Protein 9BQR (pdb70)

Radius of gyration: 17.63 Å; Cα contacts (8 Å, |Δi|>4): 113; chains: 4; bounding box: 46×22×45 Å

Foldseek 3Di:
DVVVVVVVVVVVVVVVVVVVVVVVVVVVVVVVVVVVD/DVVVVVVVVVVVVVVVVVVVVVVVVVVVVVVVVVVVD/DVCCVCPVVVVVVVVVVVVVVVVVVVVVVVVVVVVVD/DVPVVCVVCVVVVVVVVVVVVVVVVVVVVVVVVVVVD

Structure (mmCIF, N/CA/C/O backbone):
data_9BQR
#
_entry.id   9BQR
#
_cell.length_a   34.553
_cell.length_b   45.309
_cell.length_c   40.524
_cell.angle_alpha   90.00
_cell.angle_beta   98.54
_cell.angle_gamma   90.00
#
_symmetry.space_group_name_H-M   'P 1 21 1'
#
loop_
_entity.id
_entity.type
_entity.pdbx_description
1 polymer 'K6E/E8K Double Mutant of Cu-4SCC'
2 non-polymer 'COPPER (II) ION'
3 water water
#
loop_
_atom_site.group_PDB
_atom_site.id
_atom_site.type_symbol
_atom_site.label_atom_id
_atom_site.label_alt_id
_atom_site.label_comp_id
_atom_site.label_asym_id
_atom_site.label_entity_id
_atom_site.label_seq_id
_atom_site.pdbx_PDB_ins_code
_atom_site.Cartn_x
_atom_site.Cartn_y
_atom_site.Cartn_z
_atom_site.occupancy
_atom_site.B_iso_or_equiv
_atom_site.auth_seq_id
_atom_site.auth_comp_id
_atom_site.auth_asym_id
_atom_site.auth_atom_id
_atom_site.pdbx_PDB_model_num
ATOM 4 N N . GLY A 1 2 ? 20.731 8.623 -1.405 1.00 65.07 1 GLY A N 1
ATOM 5 C CA . GLY A 1 2 ? 20.628 7.163 -1.270 1.00 61.91 1 GLY A CA 1
ATOM 6 C C . GLY A 1 2 ? 20.794 6.639 0.143 1.00 62.04 1 GLY A C 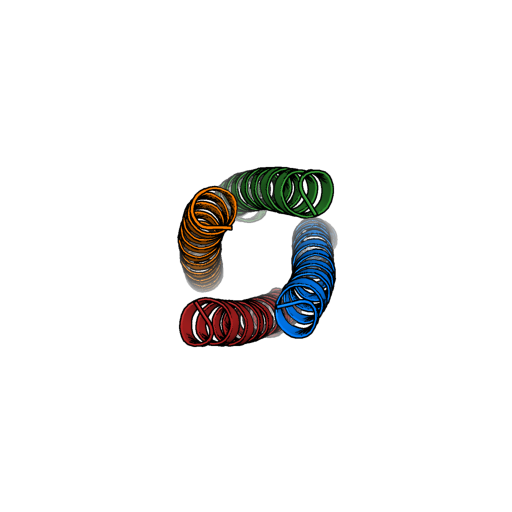1
ATOM 7 O O . GLY A 1 2 ? 19.776 6.424 0.798 1.00 63.36 1 GLY A O 1
ATOM 8 N N . LEU A 1 3 ? 22.022 6.493 0.630 1.00 59.66 2 LEU A N 1
ATOM 9 C CA . LEU A 1 3 ? 22.247 5.814 1.893 1.00 61.06 2 LEU A CA 1
ATOM 10 C C . LEU A 1 3 ? 21.633 6.625 3.039 1.00 56.12 2 LEU A C 1
ATOM 11 O O . LEU A 1 3 ? 20.784 6.102 3.761 1.00 47.47 2 LEU A O 1
ATOM 16 N N . ALA A 1 4 ? 22.035 7.895 3.202 1.00 52.46 3 ALA A N 1
ATOM 17 C CA . ALA A 1 4 ? 21.447 8.741 4.239 1.00 49.27 3 ALA A CA 1
ATOM 18 C C . ALA A 1 4 ? 19.948 8.952 4.005 1.00 42.77 3 ALA A C 1
ATOM 19 O O . ALA A 1 4 ? 19.217 9.219 4.949 1.00 41.87 3 ALA A O 1
ATOM 21 N N . ALA A 1 5 ? 19.491 8.847 2.755 1.00 35.85 4 ALA A N 1
ATOM 22 C CA . ALA A 1 5 ? 18.084 8.996 2.428 1.00 35.63 4 ALA A CA 1
ATOM 23 C C . ALA A 1 5 ? 17.236 7.789 2.847 1.00 37.05 4 ALA A C 1
ATOM 24 O O . ALA A 1 5 ? 16.077 7.945 3.253 1.00 36.88 4 ALA A O 1
ATOM 26 N N . ILE A 1 6 ? 17.792 6.589 2.663 1.00 36.86 5 ILE A N 1
ATOM 27 C CA . ILE A 1 6 ? 17.215 5.364 3.214 1.00 35.50 5 ILE A CA 1
ATOM 28 C C . ILE A 1 6 ? 17.150 5.468 4.730 1.00 34.05 5 ILE A C 1
ATOM 29 O O . ILE A 1 6 ? 16.129 5.110 5.326 1.00 32.24 5 ILE A O 1
ATOM 34 N N . GLU A 1 7 ? 18.248 5.925 5.335 1.00 31.09 6 GLU A N 1
ATOM 35 C CA . GLU A 1 7 ? 18.363 6.131 6.763 1.00 33.46 6 GLU A CA 1
ATOM 36 C C . GLU A 1 7 ? 17.281 7.134 7.176 1.00 34.29 6 GLU A C 1
ATOM 37 O O . GLU A 1 7 ? 16.698 6.958 8.231 1.00 34.45 6 GLU A O 1
ATOM 43 N N . GLN A 1 8 ? 16.967 8.131 6.318 1.00 31.28 7 GLN A N 1
ATOM 44 C CA . GLN A 1 8 ? 15.928 9.111 6.644 1.00 29.77 7 GLN A CA 1
ATOM 45 C C . GLN A 1 8 ? 14.565 8.420 6.797 1.00 26.85 7 GLN A C 1
ATOM 46 O O . GLN A 1 8 ? 13.824 8.701 7.769 1.00 25.12 7 GLN A O 1
ATOM 52 N N . LYS A 1 9 ? 14.161 7.623 5.788 1.00 25.23 8 LYS A N 1
ATOM 53 C CA . LYS A 1 9 ? 12.839 7.026 5.805 1.00 24.51 8 LYS A CA 1
ATOM 54 C C . LYS A 1 9 ? 12.821 6.001 6.930 1.00 21.18 8 LYS A C 1
ATOM 55 O O . LYS A 1 9 ? 11.814 5.890 7.649 1.00 23.07 8 LYS A O 1
ATOM 61 N N . HIS A 1 10 ? 13.917 5.262 7.131 1.00 23.72 9 HIS A N 1
ATOM 62 C CA . HIS A 1 10 ? 13.880 4.283 8.204 1.00 23.76 9 HIS A CA 1
ATOM 63 C C . HIS A 1 10 ? 13.810 4.958 9.578 1.00 25.53 9 HIS A C 1
ATOM 64 O O . HIS A 1 10 ? 13.110 4.489 10.459 1.00 24.26 9 HIS A O 1
ATOM 71 N N . ALA A 1 11 ? 14.479 6.096 9.756 1.00 24.10 10 ALA A N 1
ATOM 72 C CA . ALA A 1 11 ? 14.368 6.855 10.995 1.00 24.92 10 ALA A CA 1
ATOM 73 C C . ALA A 1 11 ? 12.944 7.375 11.204 1.00 24.13 10 ALA A C 1
ATOM 74 O O . ALA A 1 11 ? 12.431 7.353 12.342 1.00 23.99 10 ALA A O 1
ATOM 76 N N . ALA A 1 12 ? 12.306 7.854 10.123 1.00 22.68 11 ALA A N 1
ATOM 77 C CA . ALA A 1 12 ? 10.945 8.367 10.215 1.00 21.92 11 ALA A CA 1
ATOM 78 C C . ALA A 1 12 ? 9.966 7.262 10.634 1.00 21.15 11 ALA A C 1
ATOM 79 O O . ALA A 1 12 ? 9.060 7.458 11.452 1.00 21.10 11 ALA A O 1
ATOM 81 N N . ILE A 1 13 ? 10.155 6.087 10.011 1.00 20.25 12 ILE A N 1
ATOM 82 C CA . ILE A 1 13 ? 9.338 4.922 10.378 1.00 19.80 12 ILE A CA 1
ATOM 83 C C . ILE A 1 13 ? 9.576 4.588 11.850 1.00 20.00 12 ILE A C 1
ATOM 84 O O . ILE A 1 13 ? 8.624 4.342 12.591 1.00 20.26 12 ILE A O 1
ATOM 89 N N . LYS A 1 14 ? 10.848 4.475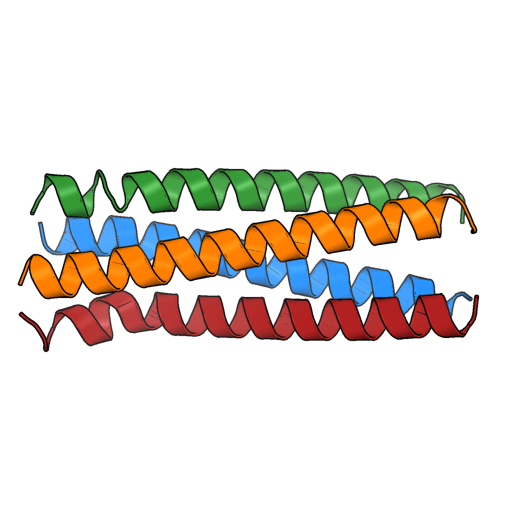 12.264 1.00 21.34 13 LYS A N 1
ATOM 90 C CA . LYS A 1 14 ? 11.143 4.080 13.633 1.00 23.01 13 LYS A CA 1
ATOM 91 C C . LYS A 1 14 ? 10.467 5.049 14.598 1.00 22.72 13 LYS A C 1
ATOM 92 O O . LYS A 1 14 ? 9.944 4.657 15.646 1.00 22.48 13 LYS A O 1
ATOM 98 N N . GLN A 1 15 ? 10.556 6.359 14.304 1.00 21.23 14 GLN A N 1
ATOM 99 C CA . GLN A 1 15 ? 9.962 7.366 15.172 1.00 24.82 14 GLN A CA 1
ATOM 100 C C . GLN A 1 15 ? 8.444 7.200 15.266 1.00 22.76 14 GLN A C 1
ATOM 101 O O . GLN A 1 15 ? 7.829 7.393 16.312 1.00 23.95 14 GLN A O 1
ATOM 107 N N . GLU A 1 16 ? 7.797 6.876 14.146 1.00 20.34 15 GLU A N 1
ATOM 108 C CA . GLU A 1 16 ? 6.357 6.738 14.198 1.00 21.51 15 GLU A CA 1
ATOM 109 C C . GLU A 1 16 ? 5.987 5.494 14.996 1.00 19.52 15 GLU A C 1
ATOM 110 O O . GLU A 1 16 ? 4.989 5.489 15.706 1.00 20.15 15 GLU A O 1
ATOM 116 N N . LEU A 1 17 ? 6.824 4.461 14.859 1.00 18.09 16 LEU A N 1
ATOM 117 C CA . LEU A 1 17 ? 6.594 3.208 15.593 1.00 19.36 16 LEU A CA 1
ATOM 118 C C . LEU A 1 17 ? 6.790 3.407 17.089 1.00 21.81 16 LEU A C 1
ATOM 119 O O . LEU A 1 17 ? 6.007 2.930 17.894 1.00 20.04 16 LEU A O 1
ATOM 124 N N . ALA A 1 18 ? 7.835 4.121 17.455 1.00 20.33 17 ALA A N 1
ATOM 125 C CA . ALA A 1 18 ? 8.063 4.446 18.856 1.00 22.13 17 ALA A CA 1
ATOM 126 C C . ALA A 1 18 ? 6.915 5.279 19.447 1.00 20.31 17 ALA A C 1
ATOM 127 O O . ALA A 1 18 ? 6.476 5.032 20.587 1.00 21.77 17 ALA A O 1
ATOM 129 N N . ALA A 1 19 ? 6.329 6.213 18.660 1.00 18.94 18 ALA A N 1
ATOM 130 C CA . ALA A 1 19 ? 5.191 6.993 19.107 1.00 20.66 18 ALA A CA 1
ATOM 131 C C . ALA A 1 19 ? 3.975 6.081 19.310 1.00 20.80 18 ALA A C 1
ATOM 132 O O . ALA A 1 19 ? 3.227 6.233 20.272 1.00 22.27 18 ALA A O 1
ATOM 134 N N . ILE A 1 20 ? 3.751 5.149 18.370 1.00 20.40 19 ILE A N 1
ATOM 135 C CA . ILE A 1 20 ? 2.636 4.206 18.493 1.00 21.52 19 ILE A CA 1
ATOM 136 C C . ILE A 1 20 ? 2.818 3.368 19.764 1.00 20.95 19 ILE A C 1
ATOM 137 O O . ILE A 1 20 ? 1.894 3.179 20.557 1.00 20.00 19 ILE A O 1
ATOM 142 N N . LYS A 1 21 ? 4.024 2.872 19.970 1.00 19.80 20 LYS A N 1
ATOM 143 C CA . LYS A 1 21 ? 4.279 2.046 21.142 1.00 19.62 20 LYS A CA 1
ATOM 144 C C . LYS A 1 21 ? 4.038 2.810 22.452 1.00 20.39 20 LYS A C 1
ATOM 145 O O . LYS A 1 21 ? 3.492 2.271 23.411 1.00 20.98 20 LYS A O 1
ATOM 151 N N . GLN A 1 22 ? 4.482 4.070 22.497 1.00 20.39 21 GLN A N 1
ATOM 152 C CA . GLN A 1 22 ? 4.290 4.918 23.658 1.00 22.80 21 GLN A CA 1
ATOM 153 C C . GLN A 1 22 ? 2.796 5.193 23.905 1.00 20.69 21 GLN A C 1
ATOM 154 O O . GLN A 1 22 ? 2.300 5.163 25.041 1.00 23.10 21 GLN A O 1
ATOM 160 N N . GLU A 1 23 ? 2.022 5.503 22.776 1.00 20.09 22 GLU A N 1
ATOM 161 C CA . GLU A 1 23 ? 0.574 5.701 23.009 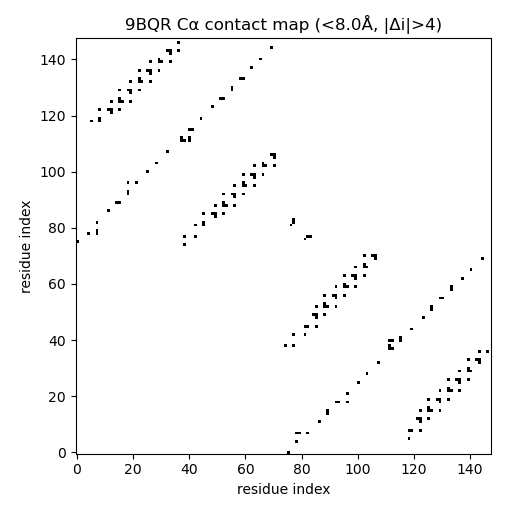1.00 22.42 22 GLU A CA 1
ATOM 162 C C . GLU A 1 23 ? -0.059 4.370 23.448 1.00 19.12 22 GLU A C 1
ATOM 163 O O . GLU A 1 23 ? -0.915 4.389 24.313 1.00 20.86 22 GLU A O 1
ATOM 169 N N . LEU A 1 24 ? 0.366 3.246 22.996 1.00 18.07 23 LEU A N 1
ATOM 170 C CA . LEU A 1 24 ? -0.232 2.008 23.494 1.00 20.03 23 LEU A CA 1
ATOM 171 C C . LEU A 1 24 ? 0.059 1.786 24.956 1.00 20.06 23 LEU A C 1
ATOM 172 O O . LEU A 1 24 ? -0.811 1.299 25.677 1.00 20.66 23 LEU A O 1
ATOM 177 N N . ALA A 1 25 ? 1.277 2.096 25.408 1.00 18.80 24 ALA A N 1
ATOM 178 C CA . ALA A 1 25 ? 1.553 1.897 26.819 1.00 19.15 24 ALA A CA 1
ATOM 179 C C . ALA A 1 25 ? 0.746 2.870 27.673 1.00 19.70 24 ALA A C 1
ATOM 180 O O . ALA A 1 25 ? 0.339 2.486 28.761 1.00 21.28 24 ALA A O 1
ATOM 182 N N . ALA A 1 26 ? 0.431 4.087 27.161 1.00 20.23 25 ALA A N 1
ATOM 183 C CA . ALA A 1 26 ? -0.474 5.004 27.854 1.00 21.16 25 ALA A CA 1
ATOM 184 C C . ALA A 1 26 ? -1.892 4.426 27.893 1.00 23.00 25 ALA A C 1
ATOM 185 O O . ALA A 1 26 ? -2.564 4.525 28.914 1.00 23.38 25 ALA A O 1
ATOM 187 N N . ILE A 1 27 ? -2.348 3.825 26.775 1.00 20.54 26 ILE A N 1
ATOM 188 C CA . ILE A 1 27 ? -3.683 3.235 26.705 1.00 22.97 26 ILE A CA 1
ATOM 189 C C . ILE A 1 27 ? -3.787 2.076 27.705 1.00 21.85 26 ILE A C 1
ATOM 190 O O . ILE A 1 27 ? -4.790 1.969 28.418 1.00 23.20 26 ILE A O 1
ATOM 195 N N . LYS A 1 28 ? -2.749 1.235 27.799 1.00 22.40 27 LYS A N 1
ATOM 196 C CA . LYS A 1 28 ? -2.739 0.124 28.743 1.00 22.90 27 LYS A CA 1
ATOM 197 C C . LYS A 1 28 ? -2.939 0.650 30.170 1.00 24.00 27 LYS A C 1
ATOM 198 O O . LYS A 1 28 ? -3.735 0.116 30.940 1.00 23.45 27 LYS A O 1
ATOM 204 N N . GLN A 1 29 ? -2.217 1.722 30.534 1.00 24.29 28 GLN A N 1
ATOM 205 C CA . GLN A 1 29 ? -2.384 2.297 31.863 1.00 25.84 28 GLN A CA 1
ATOM 206 C C . GLN A 1 29 ? -3.780 2.838 32.142 1.00 25.77 28 GLN A C 1
ATOM 207 O O . GLN A 1 29 ? -4.297 2.751 33.258 1.00 28.09 28 GLN A O 1
ATOM 213 N N . GLU A 1 30 ? -4.393 3.472 31.142 1.00 24.99 29 GLU A N 1
ATOM 214 C CA . GLU A 1 30 ? -5.733 3.986 31.307 1.00 26.88 29 GLU A CA 1
ATOM 215 C C . GLU A 1 30 ? -6.700 2.825 31.506 1.00 26.18 29 GLU A C 1
ATOM 216 O O . GLU A 1 30 ? -7.593 2.910 32.330 1.00 28.82 29 GLU A O 1
ATOM 222 N N . LEU A 1 31 ? -6.529 1.745 30.765 1.00 24.76 30 LEU A N 1
ATOM 223 C CA . LEU A 1 31 ? -7.398 0.559 30.950 1.00 27.22 30 LEU A CA 1
ATOM 224 C C . LEU A 1 31 ? -7.176 -0.064 32.336 1.00 29.82 30 LEU A C 1
ATOM 225 O O . LEU A 1 31 ? -8.165 -0.491 32.942 1.00 29.57 30 LEU A O 1
ATOM 230 N N . ALA A 1 32 ? -5.929 -0.119 32.803 1.00 26.81 31 ALA A N 1
ATOM 231 C CA . ALA A 1 32 ? -5.651 -0.728 34.092 1.00 32.23 31 ALA A CA 1
ATOM 232 C C . ALA A 1 32 ? -6.395 0.053 35.173 1.00 30.74 31 ALA A C 1
ATOM 233 O O . ALA A 1 32 ? -6.901 -0.558 36.109 1.00 33.15 31 ALA A O 1
ATOM 235 N N . ALA A 1 33 ? -6.534 1.378 35.012 1.00 33.87 32 ALA A N 1
ATOM 236 C CA . ALA A 1 33 ? -7.265 2.219 35.959 1.00 35.72 32 ALA A CA 1
ATOM 237 C C . ALA A 1 33 ? -8.770 1.957 35.886 1.00 40.75 32 ALA A C 1
ATOM 238 O O . ALA A 1 33 ? -9.457 1.857 36.907 1.00 39.46 32 ALA A O 1
ATOM 240 N N . ILE A 1 34 ? -9.302 1.867 34.666 1.00 36.15 33 ILE A N 1
ATOM 241 C CA . ILE A 1 34 ? -10.702 1.538 34.470 1.00 38.30 33 ILE A CA 1
ATOM 242 C C . ILE A 1 34 ? -10.995 0.207 35.164 1.00 36.63 33 ILE A C 1
ATOM 243 O O . ILE A 1 34 ? -12.027 0.071 35.821 1.00 43.35 33 ILE A O 1
ATOM 248 N N . LYS A 1 35 ? -10.078 -0.760 35.049 1.00 38.99 34 LYS A N 1
ATOM 249 C CA . LYS A 1 35 ? -10.206 -2.081 35.637 1.00 37.16 34 LYS A CA 1
ATOM 250 C C . LYS A 1 35 ? -10.296 -1.989 37.159 1.00 44.97 34 LYS A C 1
ATOM 251 O O . LYS A 1 35 ? -11.203 -2.554 37.758 1.00 47.61 34 LYS A O 1
ATOM 257 N N . TRP A 1 36 ? -9.338 -1.270 37.762 1.00 45.74 35 TRP A N 1
ATOM 258 C CA . TRP A 1 36 ? -9.261 -1.122 39.210 1.00 47.98 35 TRP A CA 1
ATOM 259 C C . TRP A 1 36 ? -10.398 -0.265 39.772 1.00 52.01 35 TRP A C 1
ATOM 260 O O . TRP A 1 36 ? -10.576 -0.242 40.987 1.00 62.29 35 TRP A O 1
ATOM 271 N N . GLU A 1 37 ? -11.141 0.458 38.923 1.00 56.26 36 GLU A N 1
ATOM 272 C CA . GLU A 1 37 ? -12.319 1.197 39.363 1.00 62.89 36 GLU A CA 1
ATOM 273 C C . GLU A 1 37 ? -13.527 0.272 39.507 1.00 70.60 36 GLU A C 1
ATOM 274 O O . GLU A 1 37 ? -14.427 0.575 40.285 1.00 78.96 36 GLU A O 1
ATOM 280 N N . GLY A 1 38 ? -13.570 -0.818 38.721 1.00 71.31 37 GLY A N 1
ATOM 281 C CA . GLY A 1 38 ? -14.707 -1.732 38.709 1.00 70.81 37 GLY A CA 1
ATOM 282 C C . GLY A 1 38 ? -14.385 -3.057 39.383 1.00 74.72 37 GLY A C 1
ATOM 283 O O . GLY A 1 38 ? -13.317 -3.126 40.036 1.00 71.77 37 GLY A O 1
ATOM 287 N N . GLY B 1 2 ? 19.803 -7.763 -2.201 1.00 58.09 1 GLY B N 1
ATOM 288 C CA . GLY B 1 2 ? 19.525 -6.580 -3.039 1.00 57.91 1 GLY B CA 1
ATOM 289 C C . GLY B 1 2 ? 18.067 -6.162 -2.995 1.00 53.49 1 GLY B C 1
ATOM 290 O O . GLY B 1 2 ? 17.449 -6.329 -1.933 1.00 58.17 1 GLY B O 1
ATOM 291 N N . LEU B 1 3 ? 17.525 -5.643 -4.099 1.00 49.99 2 LEU B N 1
ATOM 292 C CA . LEU B 1 3 ? 16.113 -5.310 -4.128 1.00 43.55 2 LEU B CA 1
ATOM 293 C C . LEU B 1 3 ? 15.292 -6.425 -3.500 1.00 40.41 2 LEU B C 1
ATOM 294 O O . LEU B 1 3 ? 14.436 -6.142 -2.681 1.00 35.48 2 LEU B O 1
ATOM 299 N N . ALA B 1 4 ? 15.484 -7.680 -3.934 1.00 37.27 3 ALA B N 1
ATOM 300 C CA . ALA B 1 4 ? 14.569 -8.745 -3.536 1.00 36.79 3 ALA B CA 1
ATOM 301 C C . ALA B 1 4 ? 14.520 -8.915 -2.016 1.00 33.89 3 ALA B C 1
ATOM 302 O O . ALA B 1 4 ? 13.454 -9.160 -1.452 1.00 39.21 3 ALA B O 1
ATOM 304 N N . ALA B 1 5 ? 15.659 -8.775 -1.339 1.00 34.34 4 ALA B N 1
ATOM 305 C CA . ALA B 1 5 ? 15.717 -8.900 0.107 1.00 37.09 4 ALA B CA 1
ATOM 306 C C . ALA B 1 5 ? 15.052 -7.701 0.788 1.00 33.31 4 ALA B C 1
ATOM 307 O O . ALA B 1 5 ? 14.309 -7.883 1.749 1.00 32.65 4 ALA B O 1
ATOM 309 N N . ILE B 1 6 ? 15.264 -6.501 0.234 1.00 34.04 5 ILE B N 1
ATOM 310 C CA . ILE B 1 6 ? 14.606 -5.282 0.700 1.00 31.83 5 ILE B CA 1
ATOM 311 C C . ILE B 1 6 ? 13.100 -5.420 0.536 1.00 30.26 5 ILE B C 1
ATOM 312 O O . ILE B 1 6 ? 12.351 -5.095 1.469 1.00 28.14 5 ILE B O 1
ATOM 317 N N . GLU B 1 7 ? 12.663 -5.814 -0.652 1.00 28.93 6 GLU B N 1
ATOM 318 C CA . GLU B 1 7 ? 11.221 -5.998 -0.925 1.00 33.85 6 GLU B CA 1
ATOM 319 C C . GLU B 1 7 ? 10.596 -7.003 0.061 1.00 31.74 6 GLU B C 1
ATOM 320 O O . GLU B 1 7 ? 9.459 -6.784 0.486 1.00 28.96 6 GLU B O 1
ATOM 326 N N . GLN B 1 8 ? 11.325 -8.059 0.396 1.00 26.99 7 GLN B N 1
ATOM 327 C CA . GLN B 1 8 ? 10.802 -9.053 1.367 1.00 27.11 7 GLN B CA 1
ATOM 328 C C . GLN B 1 8 ? 10.623 -8.385 2.743 1.00 27.32 7 GLN B C 1
ATOM 329 O O . GLN B 1 8 ? 9.576 -8.605 3.356 1.00 27.12 7 GLN B O 1
ATOM 335 N N . LYS B 1 9 ? 11.626 -7.638 3.205 1.00 26.62 8 LYS B N 1
ATOM 336 C CA . LYS B 1 9 ? 11.516 -7.007 4.503 1.00 26.40 8 LYS B CA 1
ATOM 337 C C . LYS B 1 9 ? 10.381 -5.987 4.473 1.00 25.78 8 LYS B C 1
ATOM 338 O O . LYS B 1 9 ? 9.635 -5.918 5.459 1.00 24.10 8 LYS B O 1
ATOM 344 N N . HIS B 1 10 ? 10.242 -5.208 3.390 1.00 24.82 9 HIS B N 1
ATOM 345 C CA . HIS B 1 10 ? 9.157 -4.217 3.343 1.00 23.65 9 HIS B CA 1
ATOM 346 C C . HIS B 1 10 ? 7.788 -4.900 3.377 1.00 24.58 9 HIS B C 1
ATOM 347 O O . HIS B 1 10 ? 6.876 -4.444 4.047 1.00 24.03 9 HIS B O 1
ATOM 354 N N . ALA B 1 11 ? 7.672 -6.060 2.727 1.00 23.21 10 ALA B N 1
ATOM 355 C CA . ALA B 1 11 ? 6.435 -6.839 2.731 1.00 27.02 10 ALA B CA 1
ATOM 356 C C . ALA B 1 11 ? 6.126 -7.398 4.113 1.00 22.05 10 ALA B C 1
ATOM 357 O O . ALA B 1 11 ? 4.969 -7.347 4.569 1.00 27.45 10 ALA B O 1
ATOM 359 N N . ALA B 1 12 ? 7.159 -7.846 4.832 1.00 23.24 11 ALA B N 1
ATOM 360 C CA . ALA B 1 12 ? 6.991 -8.363 6.189 1.00 23.13 11 ALA B CA 1
ATOM 361 C C . ALA B 1 12 ? 6.554 -7.241 7.131 1.00 22.00 11 ALA B C 1
ATOM 362 O O . ALA B 1 12 ? 5.653 -7.437 7.968 1.00 22.08 11 ALA B O 1
ATOM 364 N N . ILE B 1 13 ? 7.149 -6.044 6.929 1.00 21.58 12 ILE B N 1
ATOM 365 C CA . ILE B 1 13 ? 6.782 -4.879 7.748 1.00 21.13 12 ILE B CA 1
ATOM 366 C C . ILE B 1 13 ? 5.310 -4.555 7.499 1.00 20.04 12 ILE B C 1
ATOM 367 O O . ILE B 1 13 ? 4.541 -4.274 8.439 1.00 21.27 12 ILE B O 1
ATOM 372 N N . LYS B 1 14 ? 4.918 -4.468 6.215 1.00 20.39 13 LYS B N 1
ATOM 373 C CA . LYS B 1 14 ? 3.557 -4.100 5.874 1.00 22.36 13 LYS B CA 1
ATOM 374 C C . LYS B 1 14 ? 2.542 -5.077 6.470 1.00 21.05 13 LYS B C 1
ATOM 375 O O . LYS B 1 14 ? 1.528 -4.660 7.031 1.00 22.92 13 LYS B O 1
ATOM 381 N N . GLN B 1 15 ? 2.845 -6.372 6.396 1.00 21.62 14 GLN B N 1
ATOM 382 C CA . GLN B 1 15 ? 2.002 -7.388 6.995 1.00 23.30 14 GLN B CA 1
ATOM 383 C C . GLN B 1 15 ? 1.847 -7.192 8.507 1.00 19.93 14 GLN B C 1
ATOM 384 O O . GLN B 1 15 ? 0.740 -7.342 9.021 1.00 22.81 14 GLN B O 1
ATOM 390 N N . GLU B 1 16 ? 2.957 -6.917 9.217 1.00 19.89 15 GLU B N 1
ATOM 391 C CA . GLU B 1 16 ? 2.895 -6.733 10.660 1.00 21.07 15 GLU B CA 1
ATOM 392 C C . GLU B 1 16 ? 2.076 -5.491 10.995 1.00 18.86 15 GLU B C 1
ATOM 393 O O . GLU B 1 16 ? 1.275 -5.525 11.924 1.00 19.21 15 GLU B O 1
ATOM 399 N N . LEU B 1 17 ? 2.266 -4.422 10.193 1.00 18.60 16 LEU B N 1
ATOM 400 C CA . LEU B 1 17 ? 1.481 -3.210 10.403 1.00 18.89 16 LEU B CA 1
ATOM 401 C C . LEU B 1 17 ? -0.023 -3.412 10.155 1.00 19.12 16 LEU B C 1
ATOM 402 O O . LEU B 1 17 ? -0.848 -2.915 10.905 1.00 18.94 16 LEU B O 1
ATOM 407 N N . ALA B 1 18 ? -0.366 -4.203 9.136 1.00 20.36 17 ALA B N 1
ATOM 408 C CA . ALA B 1 18 ? -1.756 -4.520 8.881 1.00 22.26 17 ALA B CA 1
ATOM 409 C C . ALA B 1 18 ? -2.359 -5.310 10.049 1.00 19.81 17 ALA B C 1
ATOM 410 O O . ALA B 1 18 ? -3.509 -5.092 10.464 1.00 22.05 17 ALA B O 1
ATOM 412 N N . ALA B 1 19 ? -1.561 -6.225 10.623 1.00 19.05 18 ALA B N 1
ATOM 413 C CA . ALA B 1 19 ? -1.997 -7.000 11.764 1.00 22.04 18 ALA B CA 1
ATOM 414 C C . ALA B 1 19 ? -2.219 -6.090 12.985 1.00 18.72 18 ALA B C 1
ATOM 415 O O . ALA B 1 19 ? -3.160 -6.280 13.747 1.00 20.00 18 ALA B O 1
ATOM 417 N N . ILE B 1 20 ? -1.289 -5.145 13.195 1.00 18.00 19 ILE B N 1
ATOM 418 C CA . ILE B 1 20 ? -1.434 -4.197 14.289 1.00 19.49 19 ILE B CA 1
ATOM 419 C C . ILE B 1 20 ? -2.724 -3.397 14.102 1.00 18.83 19 ILE B C 1
ATOM 420 O O . ILE B 1 20 ? -3.462 -3.224 15.080 1.00 19.85 19 ILE B O 1
ATOM 425 N N . LYS B 1 21 ? -2.994 -2.920 12.894 1.00 19.47 20 LYS B N 1
ATOM 426 C CA . LYS B 1 21 ? -4.206 -2.101 12.659 1.00 20.51 20 LYS B CA 1
ATOM 427 C C . LYS B 1 21 ? -5.469 -2.938 12.924 1.00 19.75 20 LYS B C 1
ATOM 428 O O . LYS B 1 21 ? -6.419 -2.418 13.504 1.00 21.32 20 LYS B O 1
ATOM 434 N N . GLN B 1 22 ? -5.455 -4.196 12.501 1.00 19.68 21 GLN B N 1
ATOM 435 C CA . GLN B 1 22 ? -6.589 -5.072 12.736 1.00 26.03 21 GLN B CA 1
ATOM 436 C C . GLN B 1 22 ? -6.814 -5.265 14.234 1.00 22.19 21 GLN B C 1
ATOM 437 O O . GLN B 1 22 ? -7.94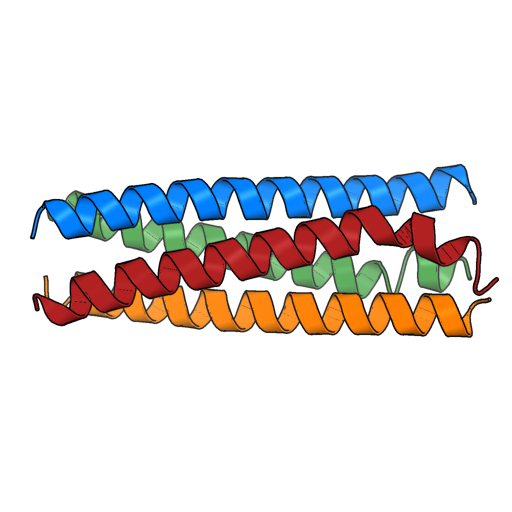7 -5.235 14.725 1.00 23.77 21 GLN B O 1
ATOM 443 N N . GLU B 1 23 ? -5.719 -5.470 14.995 1.00 20.53 22 GLU B N 1
ATOM 444 C CA . GLU B 1 23 ? -5.845 -5.694 16.416 1.00 21.09 22 GLU B CA 1
ATOM 445 C C . GLU B 1 23 ? -6.370 -4.418 17.101 1.00 17.87 22 GLU B C 1
ATOM 446 O O . GLU B 1 23 ? -7.177 -4.447 18.007 1.00 19.29 22 GLU B O 1
ATOM 452 N N . LEU B 1 24 ? -5.914 -3.250 16.636 1.00 18.96 23 LEU B N 1
ATOM 453 C CA . LEU B 1 24 ? -6.406 -1.971 17.167 1.00 20.88 23 LEU B CA 1
ATOM 454 C C . LEU B 1 24 ? -7.886 -1.782 16.892 1.00 20.07 23 LEU B C 1
ATOM 455 O O . LEU B 1 24 ? -8.598 -1.267 17.752 1.00 20.63 23 LEU B O 1
ATOM 460 N N . ALA B 1 25 ? -8.309 -2.144 15.692 1.00 20.77 24 ALA B N 1
ATOM 461 C CA . ALA B 1 25 ? -9.719 -1.992 15.378 1.00 22.32 24 ALA B CA 1
ATOM 462 C C . ALA B 1 25 ? -10.567 -2.887 16.281 1.00 22.01 24 ALA B C 1
ATOM 463 O O . ALA B 1 25 ? -11.630 -2.442 16.765 1.00 23.29 24 ALA B O 1
ATOM 465 N N . ALA B 1 26 ? -10.063 -4.091 16.620 1.00 20.21 25 ALA B N 1
ATOM 466 C CA . ALA B 1 26 ? -10.762 -4.982 17.530 1.00 21.28 25 ALA B CA 1
ATOM 467 C C . ALA B 1 26 ? -10.825 -4.382 18.938 1.00 22.92 25 ALA B C 1
ATOM 468 O O . ALA B 1 26 ? -11.855 -4.458 19.597 1.00 23.07 25 ALA B O 1
ATOM 470 N N . ILE B 1 27 ? -9.702 -3.825 19.421 1.00 20.67 26 ILE B N 1
ATOM 471 C CA . ILE B 1 27 ? -9.651 -3.184 20.724 1.00 22.31 26 ILE B CA 1
ATOM 472 C C . ILE B 1 27 ? -10.639 -2.031 20.796 1.00 20.54 26 ILE B C 1
ATOM 473 O O . ILE B 1 27 ? -11.351 -1.890 21.790 1.00 20.65 26 ILE B O 1
ATOM 478 N N . LYS B 1 28 ? -10.729 -1.241 19.731 1.00 19.98 27 LYS B N 1
ATOM 479 C CA . LYS B 1 28 ? -11.676 -0.137 19.696 1.00 19.76 27 LYS B CA 1
ATOM 480 C C . LYS B 1 28 ? -13.114 -0.635 19.861 1.00 21.70 27 LYS B C 1
ATOM 481 O O . LYS B 1 28 ? -13.920 -0.039 20.581 1.00 22.92 27 LYS B O 1
ATOM 487 N N . GLN B 1 29 ? -13.444 -1.706 19.156 1.00 22.29 28 GLN B N 1
ATOM 488 C CA . GLN B 1 29 ? -14.794 -2.242 19.237 1.00 23.50 28 GLN B CA 1
ATOM 489 C C . GLN B 1 29 ? -15.094 -2.789 20.633 1.00 24.82 28 GLN B C 1
ATOM 490 O O . GLN B 1 29 ? -16.197 -2.659 21.209 1.00 24.02 28 GLN B O 1
ATOM 496 N N . GLU B 1 30 ? -14.103 -3.428 21.240 1.00 21.70 29 GLU B N 1
ATOM 497 C CA . GLU B 1 30 ? -14.284 -3.910 22.585 1.00 21.64 29 GLU B CA 1
ATOM 498 C C . GLU B 1 30 ? -14.519 -2.761 23.564 1.00 21.72 29 GLU B C 1
ATOM 499 O O . GLU B 1 30 ? -15.279 -2.907 24.516 1.00 23.86 29 GLU B O 1
ATOM 505 N N . LEU B 1 31 ? -13.862 -1.630 23.346 1.00 19.94 30 LEU B N 1
ATOM 506 C CA . LEU B 1 31 ? -14.050 -0.466 24.244 1.00 21.69 30 LEU B CA 1
ATOM 507 C C . LEU B 1 31 ? -15.459 0.116 24.048 1.00 22.39 30 LEU B C 1
ATOM 508 O O . LEU B 1 31 ? -16.060 0.552 25.028 1.00 22.05 30 LEU B O 1
ATOM 513 N N . ALA B 1 32 ? -15.948 0.120 22.816 1.00 21.87 31 ALA B N 1
ATOM 514 C CA . ALA B 1 32 ? -17.313 0.577 22.573 1.00 23.67 31 ALA B CA 1
ATOM 515 C C . ALA B 1 32 ? -18.327 -0.303 23.305 1.00 24.20 31 ALA B C 1
ATOM 516 O O . ALA B 1 32 ? -19.341 0.210 23.837 1.00 24.68 31 ALA B O 1
ATOM 518 N N . ALA B 1 33 ? -18.056 -1.612 23.352 1.00 22.97 32 ALA B N 1
ATOM 519 C CA . ALA B 1 33 ? -18.916 -2.537 24.101 1.00 23.60 32 ALA B CA 1
ATOM 520 C C . ALA B 1 33 ? -18.852 -2.211 25.598 1.00 22.97 32 ALA B C 1
ATOM 521 O O . ALA B 1 33 ? -19.874 -2.163 26.284 1.00 25.67 32 ALA B O 1
ATOM 523 N N . ILE B 1 34 ? -17.642 -2.022 26.125 1.00 24.26 33 ILE B N 1
ATOM 524 C CA . ILE B 1 34 ? -17.470 -1.739 27.543 1.00 24.13 33 ILE B CA 1
ATOM 525 C C . ILE B 1 34 ? -18.189 -0.440 27.915 1.00 23.04 33 ILE B C 1
ATOM 526 O O . ILE B 1 34 ? -18.813 -0.362 28.985 1.00 24.88 33 ILE B O 1
ATOM 531 N N . LYS B 1 35 ? -18.124 0.572 27.023 1.00 21.92 34 LYS B N 1
ATOM 532 C CA . LYS B 1 35 ? -18.761 1.868 27.200 1.00 23.87 34 LYS B CA 1
ATOM 533 C C . LYS B 1 35 ? -20.268 1.671 27.392 1.00 24.49 34 LYS B C 1
ATOM 534 O O . LYS B 1 35 ? -20.873 2.252 28.291 1.00 27.09 34 LYS B O 1
ATOM 540 N N . TRP B 1 36 ? -20.864 0.816 26.580 1.00 23.33 35 TRP B N 1
ATOM 541 C CA . TRP B 1 36 ? -22.330 0.610 26.652 1.00 24.15 35 TRP B CA 1
ATOM 542 C C . TRP B 1 36 ? -22.719 -0.255 27.865 1.00 26.56 35 TRP B C 1
ATOM 543 O O . TRP B 1 36 ? -23.715 0.083 28.516 1.00 27.88 35 TRP B O 1
ATOM 554 N N A GLU B 1 37 ? -22.032 -1.357 28.113 0.50 26.76 36 GLU B N 1
ATOM 555 N N B GLU B 1 37 ? -22.036 -1.363 28.117 0.50 26.76 36 GLU B N 1
ATOM 556 C CA A GLU B 1 37 ? -22.406 -2.145 29.312 0.50 37.26 36 GLU B CA 1
ATOM 557 C CA B GLU B 1 37 ? -22.412 -2.148 29.321 0.50 37.26 36 GLU B CA 1
ATOM 558 C C A GLU B 1 37 ? -22.159 -1.361 30.611 0.50 44.59 36 GLU B C 1
ATOM 559 C C B GLU B 1 37 ? -22.162 -1.357 30.614 0.50 44.59 36 GLU B C 1
ATOM 560 O O A GLU B 1 37 ? -23.118 -1.284 31.406 0.50 43.09 36 GLU B O 1
ATOM 561 O O B GLU B 1 37 ? -23.108 -1.295 31.424 0.50 43.09 36 GLU B O 1
ATOM 572 N N . GLY B 1 38 ? -21.127 -0.512 30.646 1.00 45.09 37 GLY B N 1
ATOM 573 C CA . GLY B 1 38 ? -20.754 0.167 31.882 1.00 48.31 37 GLY B CA 1
ATOM 574 C C . GLY B 1 38 ? -21.194 1.622 31.867 1.00 52.38 37 GLY B C 1
ATOM 575 O O . GLY B 1 38 ? -22.326 1.868 31.392 1.00 58.77 37 GLY B O 1
ATOM 579 N N . GLY C 1 2 ? 15.208 0.652 -7.250 1.00 36.32 1 GLY C N 1
ATOM 580 C CA . GLY C 1 2 ? 15.500 0.685 -5.805 1.00 36.30 1 GLY C CA 1
ATOM 581 C C . GLY C 1 2 ? 14.957 1.947 -5.178 1.00 34.03 1 GLY C C 1
ATOM 582 O O . GLY C 1 2 ? 14.407 1.880 -4.074 1.00 36.27 1 GLY C O 1
ATOM 583 N N . LEU C 1 3 ? 15.108 3.054 -5.879 1.00 35.13 2 LEU C N 1
ATOM 584 C CA . LEU C 1 3 ? 14.644 4.345 -5.392 1.00 37.96 2 LEU C CA 1
ATOM 585 C C . LEU C 1 3 ? 13.134 4.308 -5.161 1.00 40.87 2 LEU C C 1
ATOM 586 O O . LEU C 1 3 ? 12.633 4.850 -4.171 1.00 36.49 2 LEU C O 1
ATOM 591 N N . ALA C 1 4 ? 12.419 3.648 -6.084 1.00 36.18 3 ALA C N 1
ATOM 592 C CA . ALA C 1 4 ? 10.983 3.461 -5.986 1.00 35.61 3 ALA C CA 1
ATOM 593 C C . ALA C 1 4 ? 10.650 2.727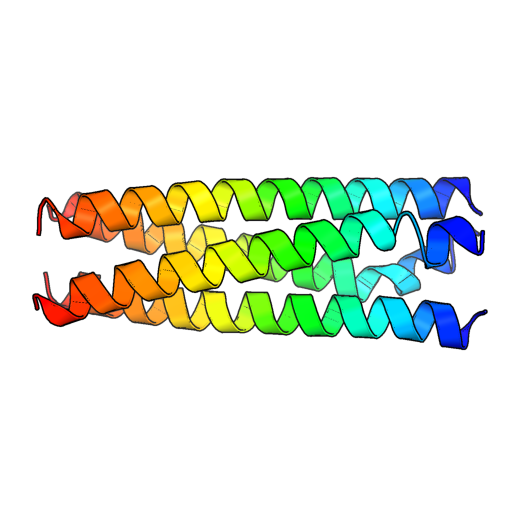 -4.683 1.00 37.46 3 ALA C C 1
ATOM 594 O O . ALA C 1 4 ? 9.763 3.136 -3.921 1.00 39.16 3 ALA C O 1
ATOM 596 N N . ALA C 1 5 ? 11.364 1.629 -4.414 1.00 35.18 4 ALA C N 1
ATOM 597 C CA . ALA C 1 5 ? 11.102 0.844 -3.213 1.00 33.45 4 ALA C CA 1
ATOM 598 C C . ALA C 1 5 ? 11.371 1.667 -1.956 1.00 34.93 4 ALA C C 1
ATOM 599 O O . ALA C 1 5 ? 10.624 1.604 -0.990 1.00 34.07 4 ALA C O 1
ATOM 601 N N . ILE C 1 6 ? 12.442 2.455 -1.958 1.00 31.94 5 ILE C N 1
ATOM 602 C CA . ILE C 1 6 ? 12.898 3.217 -0.754 1.00 36.66 5 ILE C CA 1
ATOM 603 C C . ILE C 1 6 ? 11.973 4.411 -0.471 1.00 34.50 5 ILE C C 1
ATOM 604 O O . ILE C 1 6 ? 12.114 5.054 0.578 1.00 31.64 5 ILE C O 1
ATOM 609 N N . GLU C 1 7 ? 11.007 4.623 -1.372 1.00 33.31 6 GLU C N 1
ATOM 610 C CA . GLU C 1 7 ? 10.040 5.741 -1.276 1.00 48.46 6 GLU C CA 1
ATOM 611 C C . GLU C 1 7 ? 8.654 5.133 -1.444 1.00 61.63 6 GLU C C 1
ATOM 612 O O . GLU C 1 7 ? 7.887 5.256 -0.471 1.00 73.98 6 GLU C O 1
ATOM 618 N N . GLN C 1 8 ? 8.383 4.437 -2.566 1.00 67.87 7 GLN C N 1
ATOM 619 C CA . GLN C 1 8 ? 7.103 3.702 -2.796 1.00 63.85 7 GLN C CA 1
ATOM 620 C C . GLN C 1 8 ? 7.310 2.236 -2.412 1.00 58.10 7 GLN C C 1
ATOM 621 O O . GLN C 1 8 ? 7.928 1.540 -3.216 1.00 75.07 7 GLN C O 1
ATOM 627 N N . LYS C 1 9 ? 6.613 1.718 -1.408 1.00 66.92 8 LYS C N 1
ATOM 628 C CA . LYS C 1 9 ? 6.853 0.397 -0.770 1.00 58.60 8 LYS C CA 1
ATOM 629 C C . LYS C 1 9 ? 7.002 0.910 0.648 1.00 52.95 8 LYS C C 1
ATOM 630 O O . LYS C 1 9 ? 6.378 0.360 1.582 1.00 30.94 8 LYS C O 1
ATOM 636 N N . HIS C 1 10 ? 7.899 1.896 0.781 1.00 51.53 9 HIS C N 1
ATOM 637 C CA . HIS C 1 10 ? 7.881 2.626 2.052 1.00 35.83 9 HIS C CA 1
ATOM 638 C C . HIS C 1 10 ? 6.595 3.427 1.859 1.00 28.93 9 HIS C C 1
ATOM 639 O O . HIS C 1 10 ? 6.023 3.816 2.847 1.00 25.65 9 HIS C O 1
ATOM 646 N N . ALA C 1 11 ? 6.155 3.598 0.595 1.00 28.74 10 ALA C N 1
ATOM 647 C CA . ALA C 1 11 ? 4.836 4.250 0.405 1.00 29.69 10 ALA C CA 1
ATOM 648 C C . ALA C 1 11 ? 3.718 3.449 1.078 1.00 26.41 10 ALA C C 1
ATOM 649 O O . ALA C 1 11 ? 2.824 4.055 1.662 1.00 28.54 10 ALA C O 1
ATOM 651 N N . ALA C 1 12 ? 3.770 2.128 0.949 1.00 25.76 11 ALA C N 1
ATOM 652 C CA . ALA C 1 12 ? 2.768 1.278 1.581 1.00 24.66 11 ALA C CA 1
ATOM 653 C C . ALA C 1 12 ? 2.872 1.417 3.100 1.00 22.85 11 ALA C C 1
ATOM 654 O O . ALA C 1 12 ? 1.867 1.406 3.819 1.00 26.93 11 ALA C O 1
ATOM 656 N N . ILE C 1 13 ? 4.110 1.400 3.579 1.00 24.36 12 ILE C N 1
ATOM 657 C CA . ILE C 1 13 ? 4.333 1.503 5.018 1.00 21.80 12 ILE C CA 1
ATOM 658 C C . ILE C 1 13 ? 3.814 2.842 5.537 1.00 23.35 12 ILE C C 1
ATOM 659 O O . ILE C 1 13 ? 3.194 2.902 6.590 1.00 23.35 12 ILE C O 1
ATOM 664 N N . LYS C 1 14 ? 4.050 3.932 4.786 1.00 22.25 13 LYS C N 1
ATOM 665 C CA . LYS C 1 14 ? 3.531 5.237 5.205 1.00 23.28 13 LYS C CA 1
ATOM 666 C C . LYS C 1 14 ? 2.014 5.195 5.370 1.00 24.10 13 LYS C C 1
ATOM 667 O O . LYS C 1 14 ? 1.470 5.768 6.331 1.00 25.80 13 LYS C O 1
ATOM 673 N N . GLN C 1 15 ? 1.319 4.548 4.427 1.00 25.56 14 GLN C N 1
ATOM 674 C CA . GLN C 1 15 ? -0.138 4.564 4.470 1.00 29.09 14 GLN C CA 1
ATOM 675 C C . GLN C 1 15 ? -0.645 3.698 5.631 1.00 26.17 14 GLN C C 1
ATOM 676 O O . GLN C 1 15 ? -1.627 4.054 6.272 1.00 27.56 14 GLN C O 1
ATOM 682 N N . GLU C 1 16 ? 0.050 2.623 5.961 1.00 24.84 15 GLU C N 1
ATOM 683 C CA . GLU C 1 16 ? -0.414 1.783 7.081 1.00 24.88 15 GLU C CA 1
ATOM 684 C C . GLU C 1 16 ? -0.146 2.508 8.409 1.00 20.92 15 GLU C C 1
ATOM 685 O O . GLU C 1 16 ? -0.973 2.412 9.301 1.00 22.10 15 GLU C O 1
ATOM 691 N N . LEU C 1 17 ? 0.984 3.191 8.515 1.00 20.72 16 LEU C N 1
ATOM 692 C CA . LEU C 1 17 ? 1.250 3.973 9.695 1.00 19.69 16 LEU C CA 1
ATOM 693 C C . LEU C 1 17 ? 0.138 4.991 9.930 1.00 20.20 16 LEU C C 1
ATOM 694 O O . LEU C 1 17 ? -0.311 5.169 11.064 1.00 22.08 16 LEU C O 1
ATOM 699 N N . ALA C 1 18 ? -0.313 5.648 8.848 1.00 21.04 17 ALA C N 1
ATOM 700 C CA . ALA C 1 18 ? -1.354 6.655 8.995 1.00 22.83 17 ALA C CA 1
ATOM 701 C C . ALA C 1 18 ? -2.659 6.026 9.484 1.00 21.11 17 ALA C C 1
ATOM 702 O O . ALA C 1 18 ? -3.364 6.602 10.320 1.00 22.81 17 ALA C O 1
ATOM 704 N N . ALA C 1 19 ? -2.966 4.848 8.948 1.00 21.98 18 ALA C N 1
ATOM 705 C CA . ALA C 1 19 ? -4.153 4.089 9.333 1.00 21.31 18 ALA C CA 1
ATOM 706 C C . ALA C 1 19 ? -4.087 3.725 10.824 1.00 22.12 18 ALA C C 1
ATOM 707 O O . ALA C 1 19 ? -5.089 3.810 11.538 1.00 22.98 18 ALA C O 1
ATOM 709 N N . ILE C 1 20 ? -2.913 3.272 11.298 1.00 20.98 19 ILE C N 1
ATOM 710 C CA . ILE C 1 20 ? -2.729 2.950 12.706 1.00 20.17 19 ILE C CA 1
ATOM 711 C C . ILE C 1 20 ? -2.927 4.187 13.579 1.00 18.73 19 ILE C C 1
ATOM 712 O O . ILE C 1 20 ? -3.553 4.102 14.614 1.00 21.28 19 ILE C O 1
ATOM 717 N N . LYS C 1 21 ? -2.370 5.309 13.154 1.00 18.94 20 LYS C N 1
ATOM 718 C CA . LYS C 1 21 ? -2.499 6.551 13.953 1.00 22.19 20 LYS C CA 1
ATOM 719 C C . LYS C 1 21 ? -3.986 6.946 14.027 1.00 19.73 20 LYS C C 1
ATOM 720 O O . LYS C 1 21 ? -4.401 7.440 15.074 1.00 22.76 20 LYS C O 1
ATOM 726 N N . GLN C 1 22 ? -4.743 6.723 12.949 1.00 20.61 21 GLN C N 1
ATOM 727 C CA . GLN C 1 22 ? -6.161 7.052 13.000 1.00 21.92 21 GLN C CA 1
ATOM 728 C C . GLN C 1 22 ? -6.890 6.140 13.988 1.00 21.04 21 GLN C C 1
ATOM 729 O O . GLN C 1 22 ? -7.745 6.563 14.783 1.00 23.78 21 GLN C O 1
ATOM 735 N N . GLU C 1 23 ? -6.540 4.841 13.984 1.00 21.28 22 GLU C N 1
ATOM 736 C CA . GLU C 1 23 ? -7.177 3.914 14.900 1.00 20.88 22 GLU C CA 1
ATOM 737 C C . GLU C 1 23 ? -6.862 4.274 16.358 1.00 20.15 22 GLU C C 1
ATOM 738 O O . GLU C 1 23 ? -7.695 4.118 17.253 1.00 21.70 22 GLU C O 1
ATOM 744 N N . LEU C 1 24 ? -5.628 4.696 16.619 1.00 18.73 23 LEU C N 1
ATOM 745 C CA . LEU C 1 24 ? -5.249 5.106 17.943 1.00 19.70 23 LEU C CA 1
ATOM 746 C C . LEU C 1 24 ? -6.061 6.323 18.387 1.00 19.30 23 LEU C C 1
ATOM 747 O O . LEU C 1 24 ? -6.506 6.352 19.543 1.00 20.49 23 LEU C O 1
ATOM 752 N N . ALA C 1 25 ? -6.267 7.287 17.487 1.00 19.80 24 ALA C N 1
ATOM 753 C CA . ALA C 1 25 ? -7.103 8.438 17.845 1.00 20.80 24 ALA C CA 1
ATOM 754 C C . ALA C 1 25 ? -8.521 7.977 18.188 1.00 20.95 24 ALA C C 1
ATOM 755 O O . ALA C 1 25 ? -9.163 8.504 19.114 1.00 22.84 2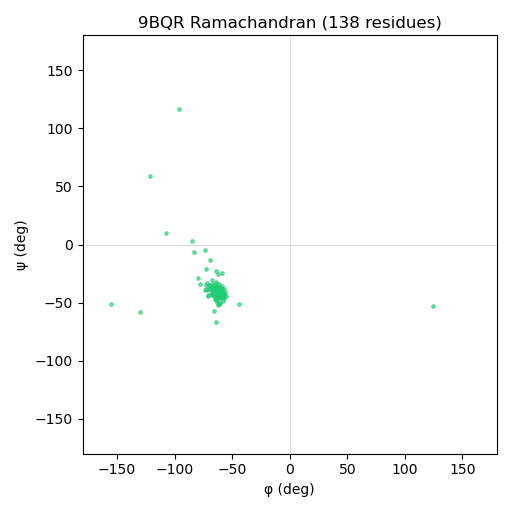4 ALA C O 1
ATOM 757 N N . ALA C 1 26 ? -9.044 7.010 17.430 1.00 20.06 25 ALA C N 1
ATOM 758 C CA . ALA C 1 26 ? -10.379 6.479 17.684 1.00 21.47 25 ALA C CA 1
ATOM 759 C C . ALA C 1 26 ? -10.490 5.796 19.044 1.00 22.16 25 ALA C C 1
ATOM 760 O O . ALA C 1 26 ? -11.514 5.860 19.721 1.00 21.67 25 ALA C O 1
ATOM 762 N N . ILE C 1 27 ? -9.464 5.022 19.416 1.00 19.81 26 ILE C N 1
ATOM 763 C CA . ILE C 1 27 ? -9.423 4.337 20.688 1.00 20.89 26 ILE C CA 1
ATOM 764 C C . ILE C 1 27 ? -9.398 5.337 21.835 1.00 20.99 26 ILE C C 1
ATOM 765 O O . ILE C 1 27 ? -10.104 5.161 22.794 1.00 21.71 26 ILE C O 1
ATOM 770 N N . LYS C 1 28 ? -8.602 6.402 21.668 1.00 19.94 27 LYS C N 1
ATOM 771 C CA . LYS C 1 28 ? -8.547 7.437 22.686 1.00 21.04 27 LYS C CA 1
ATOM 772 C C . LYS C 1 28 ? -9.926 8.093 22.824 1.00 20.45 27 LYS C C 1
ATOM 773 O O . LYS C 1 28 ? -10.295 8.487 23.922 1.00 22.87 27 LYS C O 1
ATOM 779 N N . GLN C 1 29 ? -10.668 8.257 21.713 1.00 21.51 28 GLN C N 1
ATOM 780 C CA . GLN C 1 29 ? -11.993 8.868 21.809 1.00 24.25 28 GLN C CA 1
ATOM 781 C C . GLN C 1 29 ? -12.906 8.000 22.678 1.00 25.57 28 GLN C C 1
ATOM 782 O O . GLN C 1 29 ? -13.678 8.488 23.528 1.00 26.07 28 GLN C O 1
ATOM 788 N N . GLU C 1 30 ? -12.836 6.669 22.476 1.00 22.20 29 GLU C N 1
ATOM 789 C CA . GLU C 1 30 ? -13.654 5.767 23.274 1.00 21.85 29 GLU C CA 1
ATOM 790 C C . GLU C 1 30 ? -13.260 5.783 24.743 1.00 22.91 29 GLU C C 1
ATOM 791 O O . GLU C 1 30 ? -14.127 5.754 25.607 1.00 23.89 29 GLU C O 1
ATOM 797 N N . LEU C 1 31 ? -11.963 5.813 25.069 1.00 20.12 30 LEU C N 1
ATOM 798 C CA . LEU C 1 31 ? -11.525 5.882 26.445 1.00 21.10 30 LEU C CA 1
ATOM 799 C C . LEU C 1 31 ? -12.024 7.175 27.098 1.00 20.14 30 LEU C C 1
ATOM 800 O O . LEU C 1 31 ? -12.411 7.165 28.246 1.00 21.18 30 LEU C O 1
ATOM 805 N N . ALA C 1 32 ? -11.911 8.282 26.362 1.00 21.93 31 ALA C N 1
ATOM 806 C CA . ALA C 1 32 ? -12.385 9.535 26.929 1.00 23.74 31 ALA C CA 1
ATOM 807 C C . ALA C 1 32 ? -13.859 9.447 27.260 1.00 22.62 31 ALA C C 1
ATOM 808 O O . ALA C 1 32 ? -14.277 9.991 28.276 1.00 23.41 31 ALA C O 1
ATOM 810 N N . ALA C 1 33 ? -14.645 8.814 26.389 1.00 21.42 32 ALA C N 1
ATOM 811 C CA . ALA C 1 33 ? -16.086 8.698 26.597 1.00 24.15 32 ALA C CA 1
ATOM 812 C C . ALA C 1 33 ? -16.417 7.776 27.767 1.00 24.70 32 ALA C C 1
ATOM 813 O O . ALA C 1 33 ? -17.353 8.048 28.533 1.00 25.04 32 ALA C O 1
ATOM 815 N N . ILE C 1 34 ? -15.616 6.725 27.967 1.00 22.47 33 ILE C N 1
ATOM 816 C CA . ILE C 1 34 ? -15.785 5.861 29.112 1.00 23.66 33 ILE C CA 1
ATOM 817 C C . ILE C 1 34 ? -15.520 6.633 30.394 1.00 23.87 33 ILE C C 1
ATOM 818 O O . ILE C 1 34 ? -16.294 6.539 31.345 1.00 26.12 33 ILE C O 1
ATOM 823 N N . LYS C 1 35 ? -14.406 7.361 30.406 1.00 22.20 34 LYS C N 1
ATOM 824 C CA . LYS C 1 35 ? -14.011 8.127 31.574 1.00 24.27 34 LYS C CA 1
ATOM 825 C C . LYS C 1 35 ? -15.029 9.223 31.874 1.00 25.56 34 LYS C C 1
ATOM 826 O O . LYS C 1 35 ? -15.290 9.498 33.053 1.00 28.76 34 LYS C O 1
ATOM 832 N N . TRP C 1 36 ? -15.640 9.811 30.841 1.00 25.13 35 TRP C N 1
ATOM 833 C CA . TRP C 1 36 ? -16.634 10.865 31.002 1.00 26.03 35 TRP C CA 1
ATOM 834 C C . TRP C 1 36 ? -17.834 10.372 31.819 1.00 29.19 35 TRP C C 1
ATOM 835 O O . TRP C 1 36 ? -18.389 11.102 32.667 1.00 30.55 35 TRP C O 1
ATOM 846 N N . GLU C 1 37 ? -18.270 9.149 31.523 1.00 30.00 36 GLU C N 1
ATOM 847 C CA . GLU C 1 37 ? -19.465 8.595 32.158 1.00 35.52 36 GLU C CA 1
ATOM 848 C C . GLU C 1 37 ? -19.113 8.007 33.524 1.00 37.04 36 GLU C C 1
ATOM 849 O O . GLU C 1 37 ? -20.002 7.586 34.264 1.00 45.71 36 GLU C O 1
ATOM 855 N N . GLY C 1 38 ? -17.823 7.960 33.866 1.00 38.37 37 GLY C N 1
ATOM 856 C CA . GLY C 1 38 ? -17.386 7.536 35.180 1.00 37.65 37 GLY C CA 1
ATOM 857 C C . GLY C 1 38 ? -17.878 6.136 35.501 1.00 45.38 37 GLY C C 1
ATOM 858 O O . GLY C 1 38 ? -17.216 5.510 36.347 1.00 52.04 37 GLY C O 1
ATOM 859 N N . GLY D 1 2 ? 23.441 -6.091 0.707 1.00 163.98 1 GLY D N 1
ATOM 860 C CA . GLY D 1 2 ? 22.723 -7.031 -0.177 1.00 162.98 1 GLY D CA 1
ATOM 861 C C . GLY D 1 2 ? 21.639 -7.795 0.582 1.00 159.07 1 GLY D C 1
ATOM 862 O O . GLY D 1 2 ? 20.490 -7.360 0.640 1.00 159.31 1 GLY D O 1
ATOM 863 N N . LEU D 1 3 ? 22.021 -8.959 1.119 1.00 151.65 2 LEU D N 1
ATOM 864 C CA . LEU D 1 3 ? 21.277 -9.626 2.176 1.00 137.02 2 LEU D CA 1
ATOM 865 C C . LEU D 1 3 ? 22.225 -9.780 3.365 1.00 136.61 2 LEU D C 1
ATOM 866 O O . LEU D 1 3 ? 22.493 -10.887 3.828 1.00 142.61 2 LEU D O 1
ATOM 871 N N . ALA D 1 4 ? 22.725 -8.629 3.839 1.00 129.27 3 ALA D N 1
ATOM 872 C CA . ALA D 1 4 ? 23.695 -8.557 4.924 1.00 121.85 3 ALA D CA 1
ATOM 873 C C . ALA D 1 4 ? 23.612 -7.196 5.618 1.00 111.62 3 ALA D C 1
ATOM 874 O O . ALA D 1 4 ? 23.507 -7.130 6.844 1.00 104.57 3 ALA D O 1
ATOM 876 N N . ALA D 1 5 ? 23.673 -6.123 4.812 1.00 100.42 4 ALA D N 1
ATOM 877 C CA . ALA D 1 5 ? 23.602 -4.746 5.282 1.00 86.97 4 ALA D CA 1
ATOM 878 C C . ALA D 1 5 ? 22.160 -4.343 5.596 1.00 81.87 4 ALA D C 1
ATOM 879 O O . ALA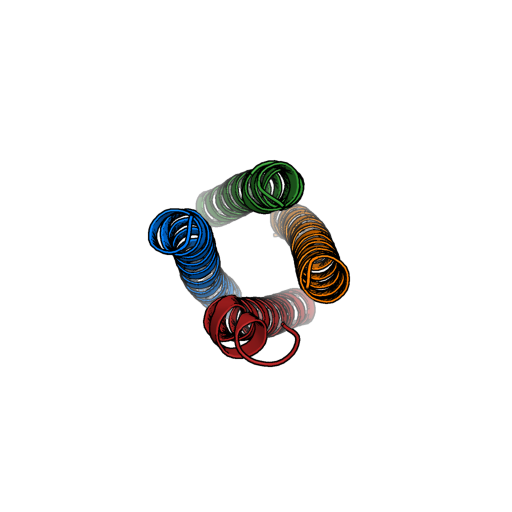 D 1 5 ? 21.925 -3.574 6.527 1.00 80.81 4 ALA D O 1
ATOM 881 N N . ILE D 1 6 ? 21.217 -4.891 4.822 1.00 78.04 5 ILE D N 1
ATOM 882 C CA . ILE D 1 6 ? 19.761 -4.584 4.936 1.00 76.23 5 ILE D CA 1
ATOM 883 C C . ILE D 1 6 ? 19.206 -5.043 6.293 1.00 69.61 5 ILE D C 1
ATOM 884 O O . ILE D 1 6 ? 18.151 -4.550 6.711 1.00 45.09 5 ILE D O 1
ATOM 889 N N . GLU D 1 7 ? 19.890 -5.996 6.924 1.00 74.90 6 GLU D N 1
ATOM 890 C CA . GLU D 1 7 ? 19.412 -6.535 8.220 1.00 70.28 6 GLU D CA 1
ATOM 891 C C . GLU D 1 7 ? 19.449 -5.402 9.239 1.00 63.82 6 GLU D C 1
ATOM 892 O O . GLU D 1 7 ? 18.379 -4.985 9.682 1.00 55.34 6 GLU D O 1
ATOM 898 N N . GLN D 1 8 ? 20.651 -4.931 9.575 1.00 61.46 7 GLN D N 1
ATOM 899 C CA . GLN D 1 8 ? 20.773 -3.910 10.644 1.00 58.92 7 GLN D CA 1
ATOM 900 C C . GLN D 1 8 ? 19.945 -2.718 10.193 1.00 49.15 7 GLN D C 1
ATOM 901 O O . GLN D 1 8 ? 19.454 -1.978 11.037 1.00 39.82 7 GLN D O 1
ATOM 907 N N . LYS D 1 9 ? 19.762 -2.619 8.881 1.00 47.97 8 LYS D N 1
ATOM 908 C CA . LYS D 1 9 ? 18.971 -1.495 8.324 1.00 46.31 8 LYS D CA 1
ATOM 909 C C . LYS D 1 9 ? 17.536 -1.534 8.871 1.00 42.66 8 LYS D C 1
ATOM 910 O O . LYS D 1 9 ? 17.054 -0.471 9.283 1.00 38.67 8 LYS D O 1
ATOM 916 N N . HIS D 1 10 ? 16.925 -2.723 8.922 1.00 36.05 9 HIS D N 1
ATOM 917 C CA . HIS D 1 10 ? 15.524 -2.849 9.331 1.00 26.81 9 HIS D CA 1
ATOM 918 C C . HIS D 1 10 ? 15.401 -3.471 10.728 1.00 26.42 9 HIS D C 1
ATOM 919 O O . HIS D 1 10 ? 14.292 -3.702 11.212 1.00 24.41 9 HIS D O 1
ATOM 926 N N . ALA D 1 11 ? 16.516 -3.607 11.442 1.00 30.03 10 ALA D N 1
ATOM 927 C CA . ALA D 1 11 ? 16.511 -4.173 12.794 1.00 30.25 10 ALA D CA 1
ATOM 928 C C . ALA D 1 11 ? 15.785 -3.309 13.816 1.00 28.67 10 ALA D C 1
ATOM 929 O O . ALA D 1 11 ? 15.081 -3.835 14.686 1.00 29.97 10 ALA D O 1
ATOM 931 N N . ALA D 1 12 ? 15.981 -1.993 13.781 1.00 25.84 11 ALA D N 1
ATOM 932 C CA . ALA D 1 12 ? 15.322 -1.096 14.689 1.00 25.76 11 ALA D CA 1
ATOM 933 C C . ALA D 1 12 ? 13.813 -1.205 14.483 1.00 22.92 11 ALA D C 1
ATOM 934 O O . ALA D 1 12 ? 13.075 -1.221 15.440 1.00 25.47 11 ALA D O 1
ATOM 936 N N . ILE D 1 13 ? 13.381 -1.336 13.227 1.00 23.07 12 ILE D N 1
ATOM 937 C CA . ILE D 1 13 ? 11.952 -1.404 12.972 1.00 20.59 12 ILE D CA 1
ATOM 938 C C . ILE D 1 13 ? 11.406 -2.740 13.475 1.00 20.51 12 ILE D C 1
ATOM 939 O O . ILE D 1 13 ? 10.318 -2.773 14.057 1.00 20.47 12 ILE D O 1
ATOM 944 N N . LYS D 1 14 ? 12.127 -3.850 13.213 1.00 20.51 13 LYS D N 1
ATOM 945 C CA . LYS D 1 14 ? 11.672 -5.148 13.702 1.00 21.22 13 LYS D CA 1
ATOM 946 C C . LYS D 1 14 ? 11.459 -5.102 15.221 1.00 21.60 13 LYS D C 1
ATOM 947 O O . LYS D 1 14 ? 10.470 -5.639 15.783 1.00 21.30 13 LYS D O 1
ATOM 953 N N . GLN D 1 15 ? 12.409 -4.487 15.936 1.00 21.82 14 GLN D N 1
ATOM 954 C CA . GLN D 1 15 ? 12.343 -4.458 17.382 1.00 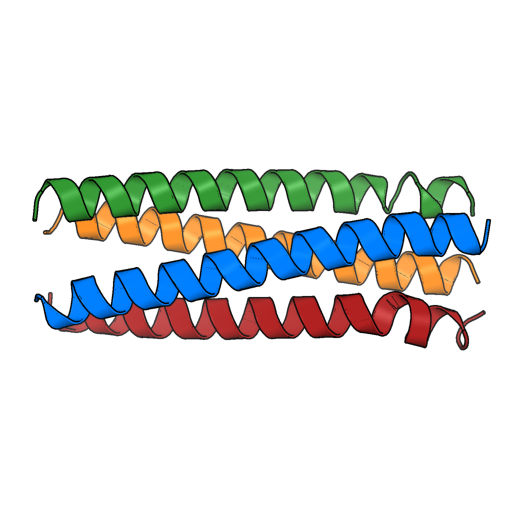25.83 14 GLN D CA 1
ATOM 955 C C . GLN D 1 15 ? 11.160 -3.623 17.860 1.00 22.19 14 GLN D C 1
ATOM 956 O O . GLN D 1 15 ? 10.480 -3.978 18.831 1.00 23.09 14 GLN D O 1
ATOM 962 N N . GLU D 1 16 ? 10.885 -2.500 17.196 1.00 20.41 15 GLU D N 1
ATOM 963 C CA . GLU D 1 16 ? 9.744 -1.670 17.550 1.00 21.62 15 GLU D CA 1
ATOM 964 C C . GLU D 1 16 ? 8.406 -2.405 17.297 1.00 19.79 15 GLU D C 1
ATOM 965 O O . GLU D 1 16 ? 7.466 -2.248 18.067 1.00 20.46 15 GLU D O 1
ATOM 971 N N . LEU D 1 17 ? 8.325 -3.114 16.180 1.00 19.61 16 LEU D N 1
ATOM 972 C CA . LEU D 1 17 ? 7.132 -3.898 15.854 1.00 17.98 16 LEU D CA 1
ATOM 973 C C . LEU D 1 17 ? 6.892 -4.891 16.974 1.00 19.16 16 LEU D C 1
ATOM 974 O O . LEU D 1 17 ? 5.767 -5.095 17.429 1.00 19.43 16 LEU D O 1
ATOM 979 N N . ALA D 1 18 ? 7.952 -5.568 17.404 1.00 19.14 17 ALA D N 1
ATOM 980 C CA . ALA D 1 18 ? 7.765 -6.577 18.425 1.00 20.64 17 ALA D CA 1
ATOM 981 C C . ALA D 1 18 ? 7.311 -5.942 19.747 1.00 19.07 17 ALA D C 1
ATOM 982 O O . ALA D 1 18 ? 6.519 -6.534 20.490 1.00 20.11 17 ALA D O 1
ATOM 984 N N . ALA D 1 19 ? 7.861 -4.759 20.091 1.00 18.59 18 ALA D N 1
ATOM 985 C CA . ALA D 1 19 ? 7.460 -4.031 21.267 1.00 18.57 18 ALA D CA 1
ATOM 986 C C . ALA D 1 19 ? 5.987 -3.609 21.187 1.00 18.51 18 ALA D C 1
ATOM 987 O O . ALA D 1 19 ? 5.260 -3.656 22.183 1.00 20.26 18 ALA D O 1
ATOM 989 N N . ILE D 1 20 ? 5.530 -3.199 19.989 1.00 17.97 19 ILE D N 1
ATOM 990 C CA . ILE D 1 20 ? 4.126 -2.832 19.777 1.00 18.29 19 ILE D CA 1
ATOM 991 C C . ILE D 1 20 ? 3.245 -4.083 19.999 1.00 17.32 19 ILE D C 1
ATOM 992 O O . ILE D 1 20 ? 2.240 -4.011 20.703 1.00 18.34 19 ILE D O 1
ATOM 997 N N . LYS D 1 21 ? 3.666 -5.206 19.402 1.00 18.03 20 LYS D N 1
ATOM 998 C CA . LYS D 1 21 ? 2.876 -6.431 19.566 1.00 19.56 20 LYS D CA 1
ATOM 999 C C . LYS D 1 21 ? 2.771 -6.803 21.040 1.00 19.22 20 LYS D C 1
ATOM 1000 O O . LYS D 1 21 ? 1.715 -7.320 21.462 1.00 20.44 20 LYS D O 1
ATOM 1006 N N . GLN D 1 22 ? 3.863 -6.599 21.838 1.00 18.42 21 GLN D N 1
ATOM 1007 C CA . GLN D 1 22 ? 3.813 -6.884 23.273 1.00 22.11 21 GLN D CA 1
ATOM 1008 C C . GLN D 1 22 ? 2.827 -5.975 24.020 1.00 19.89 21 GLN D C 1
ATOM 1009 O O . GLN D 1 22 ? 2.057 -6.377 24.887 1.00 21.69 21 GLN D O 1
ATOM 1015 N N . GLU D 1 23 ? 2.796 -4.693 23.656 1.00 18.82 22 GLU D N 1
ATOM 1016 C CA . GLU D 1 23 ? 1.847 -3.794 24.276 1.00 18.92 22 GLU D CA 1
ATOM 1017 C C . GLU D 1 23 ? 0.409 -4.153 23.899 1.00 18.74 22 GLU D C 1
ATOM 1018 O O . GLU D 1 23 ? -0.510 -3.988 24.701 1.00 20.28 22 GLU D O 1
ATOM 1024 N N . LEU D 1 24 ? 0.175 -4.591 22.665 1.00 18.32 23 LEU D N 1
ATOM 1025 C CA . LEU D 1 24 ? -1.143 -5.076 22.295 1.00 19.86 23 LEU D CA 1
ATOM 1026 C C . LEU D 1 24 ? -1.555 -6.260 23.163 1.00 16.58 23 LEU D C 1
ATOM 1027 O O . LEU D 1 24 ? -2.696 -6.320 23.604 1.00 19.84 23 LEU D O 1
ATOM 1032 N N . ALA D 1 25 ? -0.624 -7.203 23.370 1.00 18.44 24 ALA D N 1
ATOM 1033 C CA . ALA D 1 25 ? -0.953 -8.343 24.225 1.00 19.76 24 ALA D CA 1
ATOM 1034 C C . ALA D 1 25 ? -1.325 -7.842 25.615 1.00 20.03 24 ALA D C 1
ATOM 1035 O O . ALA D 1 25 ? -2.233 -8.357 26.253 1.00 21.76 24 ALA D O 1
ATOM 1037 N N . ALA D 1 26 ? -0.571 -6.842 26.120 1.00 19.77 25 ALA D N 1
ATOM 1038 C CA . ALA D 1 26 ? -0.796 -6.308 27.444 1.00 21.33 25 ALA D CA 1
ATOM 1039 C C . ALA D 1 26 ? -2.179 -5.663 27.510 1.00 19.66 25 ALA D C 1
ATOM 1040 O O . ALA D 1 26 ? -2.928 -5.840 28.471 1.00 21.89 25 ALA D O 1
ATOM 1042 N N . ILE D 1 27 ? -2.525 -4.876 26.495 1.00 30.00 26 ILE D N 1
ATOM 1043 C CA . ILE D 1 27 ? -3.866 -4.221 26.465 1.00 30.00 26 ILE D CA 1
ATOM 1044 C C . ILE D 1 27 ? -4.968 -5.298 26.493 1.00 30.00 26 ILE D C 1
ATOM 1045 O O . ILE D 1 27 ? -5.952 -5.140 27.215 1.00 30.00 26 ILE D O 1
ATOM 1050 N N . LYS D 1 28 ? -4.772 -6.348 25.714 1.00 18.74 27 LYS D N 1
ATOM 1051 C CA . LYS D 1 28 ? -5.793 -7.413 25.676 1.00 21.40 27 LYS D CA 1
ATOM 1052 C C . LYS D 1 28 ? -5.900 -8.069 27.065 1.00 19.19 27 LYS D C 1
ATOM 1053 O O . LYS D 1 28 ? -7.004 -8.476 27.423 1.00 21.06 27 LYS D O 1
ATOM 1059 N N . GLN D 1 29 ? -4.795 -8.142 27.802 1.00 19.77 28 GLN D N 1
ATOM 1060 C CA . GLN D 1 29 ? -4.880 -8.719 29.135 1.00 23.23 28 GLN D CA 1
ATOM 1061 C C . GLN D 1 29 ? -5.775 -7.856 30.031 1.00 22.75 28 GLN D C 1
ATOM 1062 O O . GLN D 1 29 ? -6.624 -8.355 30.792 1.00 24.24 28 GLN D O 1
ATOM 1068 N N . GLU D 1 30 ? -5.668 -6.530 29.891 1.00 20.64 29 GLU D N 1
ATOM 1069 C CA . GLU D 1 30 ? -6.471 -5.634 30.693 1.00 20.52 29 GLU D CA 1
ATOM 1070 C C . GLU D 1 30 ? -7.925 -5.743 30.280 1.00 20.95 29 GLU D C 1
ATOM 1071 O O . GLU D 1 30 ? -8.806 -5.694 31.125 1.00 23.89 29 GLU D O 1
ATOM 1077 N N . LEU D 1 31 ? -8.181 -5.803 28.970 1.00 19.56 30 LEU D N 1
ATOM 1078 C CA . LEU D 1 31 ? -9.539 -5.912 28.483 1.00 20.89 30 LEU D CA 1
ATOM 1079 C C . LEU D 1 31 ? -10.169 -7.203 28.990 1.00 20.38 30 LEU D C 1
ATOM 1080 O O . LEU D 1 31 ? -11.338 -7.158 29.361 1.00 20.72 30 LEU D O 1
ATOM 1085 N N . ALA D 1 32 ? -9.411 -8.302 29.001 1.00 20.52 31 ALA D N 1
ATOM 1086 C CA . ALA D 1 32 ? -9.998 -9.565 29.463 1.00 21.36 31 ALA D CA 1
ATOM 1087 C C . ALA D 1 32 ? -10.359 -9.463 30.933 1.00 22.46 31 ALA D C 1
ATOM 1088 O O . ALA D 1 32 ? -11.364 -10.009 31.388 1.00 22.55 31 ALA D O 1
ATOM 1090 N N . ALA D 1 33 ? -9.531 -8.744 31.702 1.00 20.67 32 ALA D N 1
ATOM 1091 C CA . ALA D 1 33 ? -9.809 -8.632 33.128 1.00 22.50 32 ALA D CA 1
ATOM 1092 C C . ALA D 1 33 ? -11.013 -7.727 33.400 1.00 22.99 32 ALA D C 1
ATOM 1093 O O . ALA D 1 33 ? -11.847 -8.035 34.280 1.00 24.39 32 ALA D O 1
ATOM 1095 N N . ILE D 1 34 ? -11.199 -6.667 32.602 1.00 22.91 33 ILE D N 1
ATOM 1096 C CA . ILE D 1 34 ? -12.384 -5.824 32.709 1.00 26.06 33 ILE D CA 1
ATOM 1097 C C . ILE D 1 34 ? -13.645 -6.635 32.408 1.00 26.42 33 ILE D C 1
ATOM 1098 O O . ILE D 1 34 ? -14.640 -6.605 33.142 1.00 27.24 33 ILE D O 1
ATOM 1103 N N . LYS D 1 35 ? -13.577 -7.420 31.340 1.00 23.08 34 LYS D N 1
ATOM 1104 C CA . LYS D 1 35 ? -14.725 -8.197 30.913 1.00 26.30 34 LYS D CA 1
ATOM 1105 C C . LYS D 1 35 ? -15.043 -9.252 31.961 1.00 26.27 34 LYS D C 1
ATOM 1106 O O . LYS D 1 35 ? -16.211 -9.562 32.204 1.00 28.03 34 LYS D O 1
ATOM 1112 N N . TRP D 1 36 ? -14.022 -9.805 32.603 1.00 24.36 35 TRP D N 1
ATOM 1113 C CA . TRP D 1 36 ? -14.200 -10.843 33.607 1.00 25.82 35 TRP D CA 1
ATOM 1114 C C . TRP D 1 36 ? -15.051 -10.345 34.770 1.00 28.73 35 TRP D C 1
ATOM 1115 O O . TRP D 1 36 ? -15.905 -11.093 35.268 1.00 30.19 35 TRP D O 1
ATOM 1126 N N . GLU D 1 37 ? -14.811 -9.108 35.212 1.00 29.20 36 GLU D N 1
ATOM 1127 C CA . GLU D 1 37 ? -15.543 -8.593 36.374 1.00 34.83 36 GLU D CA 1
ATOM 1128 C C . GLU D 1 37 ? -16.891 -8.005 35.954 1.00 39.11 36 GLU D C 1
ATOM 1129 O O . GLU D 1 37 ? -17.644 -7.554 36.824 1.00 45.21 36 GLU D O 1
ATOM 1135 N N . GLY D 1 38 ? -17.207 -8.106 34.667 1.00 40.38 37 GLY D N 1
ATOM 1136 C CA . GLY D 1 38 ? -18.503 -7.629 34.176 1.00 42.03 37 GLY D CA 1
ATOM 1137 C C . GLY D 1 38 ? -18.376 -6.181 33.797 1.00 51.79 37 GLY D C 1
ATOM 1138 O O . GLY D 1 38 ? -17.765 -5.913 32.754 1.00 66.54 37 GLY D O 1
#

B-factor: mean 34.03, std 18.51, range [16.58, 163.98]

Secondary structure (DSSP, 8-state):
-HHHHHHHHHHHHHHHHHHHHHHHHHHHHHHHHHHH-/-HHHHHHHHHHHHHHHHHHHHHHHHHHHHHHHHHHH-/-HHHHHTTHHHHHHHHHHHHHHHHHHHHHHHHHHHT-/--SHHHHHHHHHHHHHHHHHHHHHHHHHHHHHHHHT-

Sequence (148 aa):
GLAAIEQKHAAIKQELAAIKQELAAIKQELAAIKWEGGLAAIEQKHAAIKQELAAIKQELAAIKQELAAIKWEEGGLAAIEQKHAAIKQELAAIKQELAAIKQELAAIKWEGGLAAIEQKHAAIKQELAAIKQELAAIKQELAAIKWEG

Solvent-accessible surface area: 8660 Å² total; per-residue (Å²): 74,135,77,49,34,113,96,79,16,52,40,10,70,110,57,0,10,34,0,53,114,56,0,31,48,4,57,120,68,0,24,42,20,44,197,120,85,53,89,80,14,26,59,94,68,4,62,43,10,65,138,35,0,41,38,0,72,134,53,0,33,52,2,41,111,55,0,31,53,23,64,221,143,84,69,155,70,5,24,116,124,88,6,20,37,0,135,108,11,4,52,29,0,64,126,22,1,60,23,0,98,130,28,2,63,33,21,84,225,109,84,54,131,66,36,18,100,144,69,10,52,39,1,120,126,13,1,49,34,0,67,108,25,0,51,14,0,90,131,27,2,63,36,18,91,212,130,73